Protein AF-A0A9W9BWX1-F1 (afdb_monomer_lite)

Sequence (83 aa):
MCQILAHEPKFREYLSWGHYPKESSVDERGVQPLDDTYVVQVVRQVNYGPLESKRYFLKTGSDMFVEVDEKWLIDANFAKLNA

Organism: NCBI:txid749621

pLDDT: mean 75.29, std 11.96, range [36.44, 89.06]

Secondary structure (DSSP, 8-state):
-----TTHHHHHHHHHHHTS-----B--S-PPPPTT--EEEEEEESTT-SEEEEEEEEEPTTS-EEEE-HHHHHHTTPPP---

Foldseek 3Di:
DDPPPPCVVVVVLVVVQVVDDDDADADPPQDDDDPPKDKDWDWDDDPPDDTPDIWIWIDDPPSDTHTYDPVSCVVNPDDDDDD

Structure (mmCIF, N/CA/C/O backbone):
data_AF-A0A9W9BWX1-F1
#
_entry.id   AF-A0A9W9BWX1-F1
#
loop_
_atom_site.group_PDB
_atom_site.id
_atom_site.type_symbol
_atom_site.label_atom_id
_atom_site.label_alt_id
_atom_site.label_comp_id
_atom_site.label_asym_id
_atom_site.label_entity_id
_atom_site.label_seq_id
_atom_site.pdbx_PDB_ins_code
_atom_site.Cartn_x
_atom_site.Cartn_y
_atom_site.Cartn_z
_atom_site.occupancy
_atom_site.B_iso_or_equiv
_atom_site.auth_seq_id
_atom_site.auth_comp_id
_atom_site.auth_asym_id
_atom_site.auth_atom_id
_atom_site.pdbx_PDB_model_num
ATOM 1 N N . MET A 1 1 ? -18.943 -19.959 -12.268 1.00 36.44 1 MET A N 1
ATOM 2 C CA . MET A 1 1 ? -17.593 -19.755 -12.834 1.00 36.44 1 MET A CA 1
ATOM 3 C C . MET A 1 1 ? -16.848 -18.896 -11.821 1.00 36.44 1 MET A C 1
ATOM 5 O O . MET A 1 1 ? -17.240 -17.753 -11.639 1.00 36.44 1 MET A O 1
ATOM 9 N N . CYS A 1 2 ? -15.935 -19.466 -11.032 1.00 45.28 2 CYS A N 1
ATOM 10 C CA . CYS A 1 2 ? -15.262 -18.719 -9.965 1.00 45.28 2 CYS A CA 1
ATOM 11 C C . CYS A 1 2 ? -14.279 -17.735 -10.607 1.00 45.28 2 CYS A C 1
ATOM 13 O O . CYS A 1 2 ? -13.326 -18.173 -11.247 1.00 45.28 2 CYS A O 1
ATOM 15 N N . GLN A 1 3 ? -14.524 -16.428 -10.477 1.00 52.62 3 GLN A N 1
ATOM 16 C CA . GLN A 1 3 ? -13.513 -15.423 -10.792 1.00 52.62 3 GLN A CA 1
ATOM 17 C C . GLN A 1 3 ? -12.390 -15.587 -9.772 1.00 52.62 3 GLN A C 1
ATOM 19 O O . GLN A 1 3 ? -12.464 -15.070 -8.662 1.00 52.62 3 GLN A O 1
ATOM 24 N N . ILE A 1 4 ? -11.365 -16.353 -10.136 1.00 53.38 4 ILE A N 1
ATOM 25 C CA . ILE A 1 4 ? -10.067 -16.244 -9.485 1.00 53.38 4 ILE A CA 1
ATOM 26 C C . ILE A 1 4 ? -9.635 -14.808 -9.768 1.00 53.38 4 ILE A C 1
ATOM 28 O O . ILE A 1 4 ? -9.303 -14.469 -10.904 1.00 53.38 4 ILE A O 1
ATOM 32 N N . LEU A 1 5 ? -9.753 -13.938 -8.766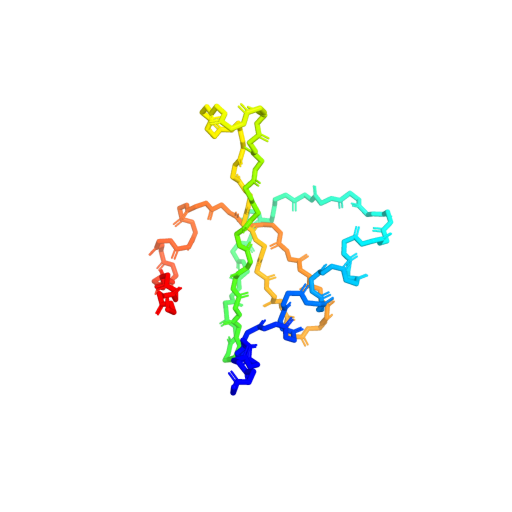 1.00 61.97 5 LEU A N 1
ATOM 33 C CA . LEU A 1 5 ? -9.243 -12.577 -8.826 1.00 61.97 5 LEU A CA 1
ATOM 34 C C . LEU A 1 5 ? -7.762 -12.713 -9.179 1.00 61.97 5 LEU A C 1
ATOM 36 O O . LEU A 1 5 ? -6.980 -13.181 -8.356 1.00 61.97 5 LEU A O 1
ATOM 40 N N . ALA A 1 6 ? -7.363 -12.346 -10.398 1.00 66.56 6 ALA A N 1
ATOM 41 C CA . ALA A 1 6 ? -5.988 -12.514 -10.885 1.00 66.56 6 ALA A CA 1
ATOM 42 C C . ALA A 1 6 ? -4.939 -11.843 -9.970 1.00 66.56 6 ALA A C 1
ATOM 44 O O . ALA A 1 6 ? -3.742 -12.104 -10.065 1.00 66.56 6 ALA A O 1
ATOM 45 N N . HIS A 1 7 ? -5.397 -10.972 -9.070 1.00 73.31 7 HIS A N 1
ATOM 46 C CA . HIS A 1 7 ? -4.602 -10.221 -8.111 1.00 73.31 7 HIS A CA 1
ATOM 47 C C . HIS A 1 7 ? -4.660 -10.775 -6.677 1.00 73.31 7 HIS A C 1
ATOM 49 O O . HIS A 1 7 ? -3.895 -10.307 -5.840 1.00 73.31 7 HIS A O 1
ATOM 55 N N . GLU A 1 8 ? -5.495 -11.780 -6.377 1.00 79.19 8 GLU A N 1
ATOM 56 C CA . GLU A 1 8 ? -5.543 -12.440 -5.057 1.00 79.19 8 GLU A CA 1
ATOM 57 C C . GLU A 1 8 ? -4.157 -12.904 -4.571 1.00 79.19 8 GLU A C 1
ATOM 59 O O . GLU A 1 8 ? -3.834 -12.643 -3.408 1.00 79.19 8 GLU A O 1
ATOM 64 N N . PRO A 1 9 ? -3.285 -13.497 -5.417 1.00 82.81 9 PRO A N 1
ATOM 6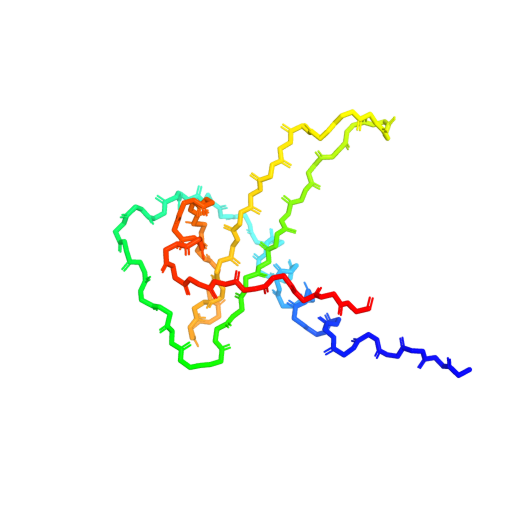5 C CA . PRO A 1 9 ? -1.948 -13.896 -4.980 1.00 82.81 9 PRO A CA 1
ATOM 66 C C . PRO A 1 9 ? -1.106 -12.724 -4.450 1.00 82.81 9 PRO A C 1
ATOM 68 O O . PRO A 1 9 ? -0.407 -12.883 -3.453 1.00 82.81 9 PRO A O 1
ATOM 71 N N . LYS A 1 10 ? -1.238 -11.529 -5.050 1.00 83.69 10 LYS A N 1
ATOM 72 C CA . LYS A 1 10 ? -0.526 -10.307 -4.629 1.00 83.69 10 LYS A CA 1
ATOM 73 C C . LYS A 1 10 ? -0.964 -9.856 -3.233 1.00 83.69 10 LYS A C 1
ATOM 75 O O . LYS A 1 10 ? -0.146 -9.515 -2.385 1.00 83.69 10 LYS A O 1
ATOM 80 N N . PHE A 1 11 ? -2.270 -9.902 -2.961 1.00 83.62 11 PHE A N 1
ATOM 81 C CA . PHE A 1 11 ? -2.798 -9.562 -1.637 1.00 83.62 11 PHE A CA 1
ATOM 82 C C . PHE A 1 11 ? -2.415 -10.595 -0.575 1.00 83.62 11 PHE A C 1
ATOM 84 O O . PHE A 1 11 ? -2.126 -10.218 0.558 1.00 83.62 11 PHE A O 1
ATOM 91 N N . ARG A 1 12 ? -2.375 -11.887 -0.924 1.00 85.25 12 ARG A N 1
ATOM 92 C CA . ARG A 1 12 ? -1.929 -12.942 0.000 1.00 85.25 12 ARG A CA 1
ATOM 93 C C . ARG A 1 12 ? -0.477 -12.753 0.421 1.00 85.25 12 ARG A C 1
ATOM 95 O O . ARG A 1 12 ? -0.183 -12.899 1.600 1.00 85.25 12 ARG A O 1
ATOM 102 N N . GLU A 1 13 ? 0.394 -12.381 -0.510 1.00 85.50 13 GLU A N 1
ATOM 103 C CA . GLU A 1 13 ? 1.798 -12.069 -0.224 1.00 85.50 13 GLU A CA 1
ATOM 104 C C . GLU A 1 13 ? 1.934 -10.882 0.742 1.00 85.50 13 GLU A C 1
ATOM 106 O O . GLU A 1 13 ? 2.637 -10.979 1.749 1.00 85.50 13 GLU A O 1
ATOM 111 N N . TYR A 1 14 ? 1.181 -9.803 0.503 1.00 85.81 14 TYR A N 1
ATOM 112 C CA . TYR A 1 14 ? 1.123 -8.659 1.416 1.00 85.81 14 TYR A CA 1
ATOM 113 C C . TYR A 1 14 ? 0.624 -9.039 2.815 1.00 85.81 14 TYR A C 1
ATOM 115 O O . TYR A 1 14 ? 1.216 -8.639 3.817 1.00 85.81 14 TYR A O 1
ATOM 123 N N . LEU A 1 15 ? -0.445 -9.835 2.904 1.00 85.31 15 LEU A N 1
ATOM 124 C CA . LEU A 1 15 ? -0.966 -10.305 4.188 1.00 85.31 15 LEU A CA 1
ATOM 125 C C . LEU A 1 15 ? 0.073 -11.161 4.919 1.00 85.31 15 LEU A C 1
ATOM 127 O O . LEU A 1 15 ? 0.315 -10.939 6.102 1.00 85.31 15 LEU A O 1
ATOM 131 N N . SE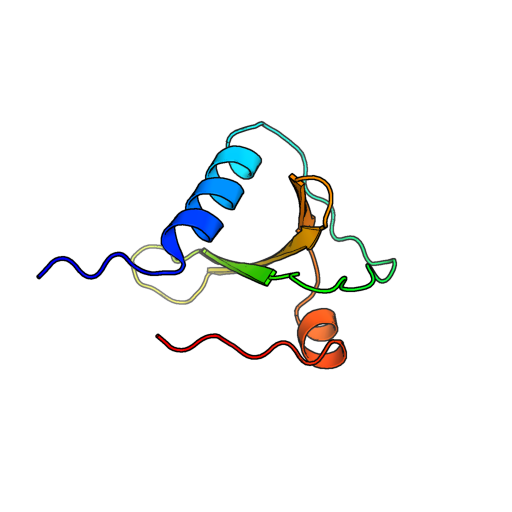R A 1 16 ? 0.729 -12.093 4.222 1.00 84.31 16 SER A N 1
ATOM 132 C CA . SER A 1 16 ? 1.806 -12.908 4.794 1.00 84.31 16 SER A CA 1
ATOM 133 C C . SER A 1 16 ? 2.955 -12.058 5.340 1.00 84.31 16 SER A C 1
ATOM 135 O O . SER A 1 16 ? 3.462 -12.364 6.418 1.00 84.31 16 SER A O 1
ATOM 137 N N . TRP A 1 17 ? 3.324 -10.974 4.654 1.00 83.50 17 TRP A N 1
ATOM 138 C CA . TRP A 1 17 ? 4.304 -10.009 5.156 1.00 83.50 17 TRP A CA 1
ATOM 139 C C . TRP A 1 17 ? 3.801 -9.250 6.396 1.00 83.50 17 TRP A C 1
ATOM 141 O O . TRP A 1 17 ? 4.508 -9.185 7.402 1.00 83.50 17 TRP A O 1
ATOM 151 N N . GLY A 1 18 ? 2.574 -8.721 6.358 1.00 77.56 18 GLY A N 1
ATOM 152 C CA . GLY A 1 18 ? 2.004 -7.892 7.428 1.00 77.56 18 GLY A CA 1
ATOM 153 C C . GLY A 1 18 ? 1.626 -8.652 8.705 1.00 77.56 18 GLY A C 1
ATOM 154 O O . GLY A 1 18 ? 1.476 -8.042 9.761 1.00 77.56 18 GLY A O 1
ATOM 155 N N . HIS A 1 19 ? 1.487 -9.980 8.638 1.00 72.12 19 HIS A N 1
ATOM 156 C CA . HIS A 1 19 ? 1.237 -10.833 9.805 1.00 72.12 19 HIS A CA 1
ATOM 157 C C . HIS A 1 19 ? 2.441 -10.941 10.754 1.00 72.12 19 HIS A C 1
ATOM 159 O O . HIS A 1 19 ? 2.270 -11.337 11.910 1.00 72.12 19 HIS A O 1
ATOM 165 N N . TYR A 1 20 ? 3.648 -10.596 10.298 1.00 64.06 20 TYR A N 1
ATOM 166 C CA . TYR A 1 20 ? 4.832 -10.569 11.146 1.00 64.06 20 TYR A CA 1
ATOM 167 C C . TYR A 1 20 ? 4.962 -9.187 11.812 1.00 64.06 20 TYR A C 1
ATOM 169 O O . TYR A 1 20 ? 4.964 -8.185 11.096 1.00 64.06 20 TYR A O 1
ATOM 177 N N . PRO A 1 21 ? 5.087 -9.084 13.152 1.00 55.59 21 PRO A N 1
ATOM 178 C CA . PRO A 1 21 ? 5.183 -7.793 13.827 1.00 55.59 21 PRO A CA 1
ATOM 179 C C . PRO A 1 21 ? 6.467 -7.076 13.398 1.00 55.59 21 PRO A C 1
ATOM 181 O O . PRO A 1 21 ? 7.571 -7.422 13.819 1.00 55.59 21 PRO A O 1
ATOM 184 N N . LYS A 1 22 ? 6.310 -6.081 12.526 1.00 62.19 22 LYS A N 1
ATOM 185 C CA . LYS A 1 22 ? 7.354 -5.158 12.090 1.00 62.19 22 LYS A CA 1
ATOM 186 C C . LYS A 1 22 ? 6.791 -3.747 12.122 1.00 62.19 22 LYS A C 1
ATOM 188 O O . LYS A 1 22 ? 5.702 -3.492 11.611 1.00 62.19 22 LYS A O 1
ATOM 193 N N . GLU A 1 23 ? 7.542 -2.837 12.726 1.00 58.22 23 GLU A N 1
ATOM 194 C CA . GLU A 1 23 ? 7.287 -1.410 12.580 1.00 58.22 23 GLU A CA 1
ATOM 195 C C . GLU A 1 23 ? 7.546 -1.027 11.118 1.00 58.22 23 GLU A C 1
ATOM 197 O O . GLU A 1 23 ? 8.619 -1.291 10.576 1.00 58.22 23 GLU A O 1
ATOM 202 N N . SER A 1 24 ? 6.538 -0.452 10.465 1.00 61.53 24 SER A N 1
ATOM 203 C CA . SER A 1 24 ? 6.692 0.166 9.148 1.00 61.53 24 SER A CA 1
ATOM 204 C C . SER A 1 24 ? 7.052 1.629 9.361 1.00 61.53 24 SER A C 1
ATOM 206 O O . SER A 1 24 ? 6.367 2.320 10.116 1.00 61.53 24 SER A O 1
ATOM 208 N N . SER A 1 25 ? 8.123 2.087 8.720 1.00 60.75 25 SER A N 1
ATOM 209 C CA . SER A 1 25 ? 8.472 3.504 8.619 1.00 60.75 25 SER A CA 1
ATOM 210 C C . SER A 1 25 ? 8.360 3.913 7.158 1.00 60.75 25 SER A C 1
ATOM 212 O O . SER A 1 25 ? 8.750 3.145 6.277 1.00 60.75 25 SER A O 1
ATOM 214 N N . VAL A 1 26 ? 7.818 5.106 6.913 1.00 62.81 26 VAL A N 1
ATOM 215 C CA . VAL A 1 26 ? 7.731 5.680 5.566 1.00 62.81 26 VAL A CA 1
ATOM 216 C C . VAL A 1 26 ? 9.153 5.907 5.069 1.00 62.81 26 VAL A C 1
ATOM 218 O O . VAL A 1 26 ? 9.913 6.646 5.698 1.00 62.81 26 VAL A O 1
ATOM 221 N N . ASP A 1 27 ? 9.524 5.260 3.967 1.00 66.44 27 ASP A N 1
ATOM 222 C CA . ASP A 1 27 ? 10.835 5.491 3.372 1.00 66.44 27 ASP A CA 1
ATOM 223 C C . ASP A 1 27 ? 10.750 6.699 2.436 1.00 66.44 27 ASP A C 1
ATOM 225 O O . ASP A 1 27 ? 10.286 6.628 1.298 1.00 66.44 27 ASP A O 1
ATOM 229 N N . GLU A 1 28 ? 11.172 7.850 2.955 1.00 58.56 28 GLU A N 1
ATOM 230 C CA . GLU A 1 28 ? 11.233 9.107 2.202 1.00 58.56 28 GLU A CA 1
ATOM 231 C C . GLU A 1 28 ? 12.398 9.119 1.195 1.00 58.56 28 GLU A C 1
ATOM 233 O O . GLU A 1 28 ? 12.490 10.010 0.346 1.00 58.56 28 GLU A O 1
ATOM 238 N N . ARG A 1 29 ? 13.310 8.136 1.266 1.00 57.69 29 ARG A N 1
ATOM 239 C CA . ARG A 1 29 ? 14.497 8.037 0.413 1.00 57.69 29 ARG A CA 1
ATOM 240 C C . ARG A 1 29 ? 14.169 7.267 -0.858 1.00 57.69 29 ARG A C 1
ATOM 242 O O . ARG A 1 29 ? 14.796 6.259 -1.154 1.00 57.69 29 ARG A O 1
ATOM 249 N N . GLY A 1 30 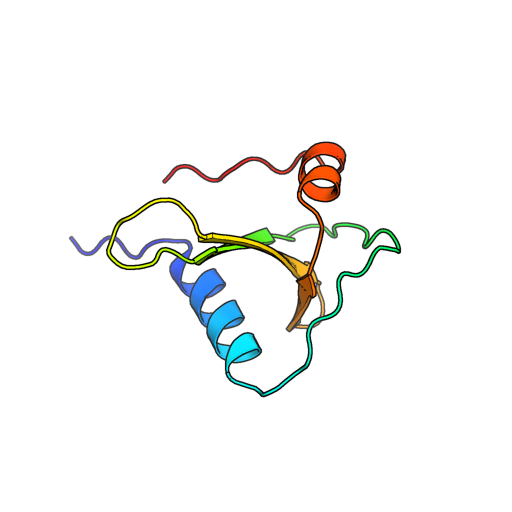? 13.219 7.803 -1.624 1.00 59.00 30 GLY A N 1
ATOM 250 C CA . GLY A 1 30 ? 12.995 7.495 -3.038 1.00 59.00 30 GLY A CA 1
ATOM 251 C C . GLY A 1 30 ? 13.325 6.057 -3.435 1.00 59.00 30 GLY A C 1
ATOM 252 O O . GLY A 1 30 ? 14.310 5.822 -4.137 1.00 59.00 30 GLY A O 1
ATOM 253 N N . VAL A 1 31 ? 12.515 5.096 -2.985 1.00 66.81 31 VAL A N 1
ATOM 254 C CA . VAL A 1 31 ? 12.608 3.720 -3.484 1.00 66.81 31 VAL A CA 1
ATOM 255 C C . VAL A 1 31 ? 12.401 3.768 -4.996 1.00 66.81 31 VAL A C 1
ATOM 257 O O . VAL A 1 31 ? 11.434 4.360 -5.460 1.00 66.81 31 VAL A O 1
ATOM 260 N N . GLN A 1 32 ? 13.316 3.200 -5.780 1.00 67.38 32 GLN A N 1
ATOM 261 C CA . GLN A 1 32 ? 13.135 3.131 -7.230 1.00 67.38 32 GLN A CA 1
ATOM 262 C C . GLN A 1 32 ? 12.240 1.932 -7.567 1.00 67.38 32 GLN A C 1
ATOM 264 O O . GLN A 1 32 ? 12.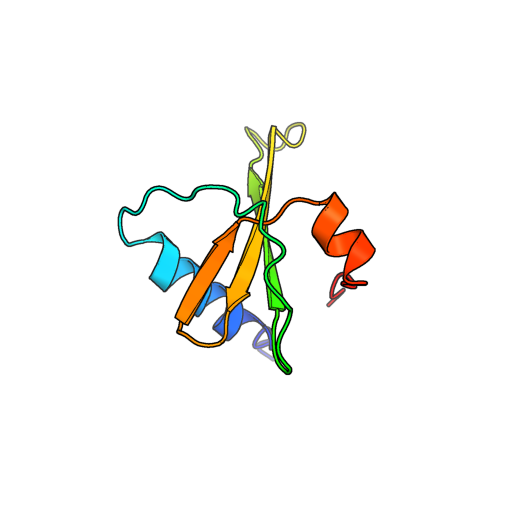528 0.821 -7.107 1.00 67.38 32 GLN A O 1
ATOM 269 N N . PRO A 1 33 ? 11.159 2.125 -8.342 1.00 63.56 33 PRO A N 1
ATOM 270 C CA . PRO A 1 33 ? 10.338 1.013 -8.790 1.00 63.56 33 PRO A CA 1
ATOM 271 C C . PRO A 1 33 ? 11.156 0.154 -9.763 1.00 63.56 33 PRO A C 1
ATOM 273 O O . PRO A 1 33 ? 11.747 0.665 -10.711 1.00 63.56 33 PRO A O 1
ATOM 276 N N . LEU A 1 34 ? 11.218 -1.151 -9.501 1.00 67.50 34 LEU A N 1
ATOM 277 C CA . LEU A 1 34 ? 11.780 -2.138 -10.427 1.00 67.50 34 LEU A CA 1
ATOM 278 C C . LEU A 1 34 ? 10.684 -2.624 -11.387 1.00 67.50 34 LEU A C 1
ATOM 280 O O . LEU A 1 34 ? 9.491 -2.496 -11.086 1.00 67.50 34 LEU A O 1
ATOM 284 N N . ASP A 1 35 ? 11.074 -3.226 -12.509 1.00 60.09 35 ASP A N 1
ATOM 285 C CA . ASP A 1 35 ? 10.142 -3.965 -13.363 1.00 60.09 35 ASP A CA 1
ATOM 286 C C . ASP A 1 35 ? 9.407 -5.039 -12.522 1.00 60.09 35 ASP A C 1
ATOM 288 O O . ASP A 1 35 ? 10.001 -5.650 -11.633 1.00 60.09 35 ASP A O 1
ATOM 292 N N . ASP A 1 36 ? 8.093 -5.197 -12.735 1.00 65.75 36 ASP A N 1
ATOM 293 C CA . ASP A 1 36 ? 7.162 -6.037 -11.945 1.00 65.75 36 ASP A CA 1
ATOM 294 C C . ASP A 1 36 ? 6.799 -5.557 -10.517 1.00 65.75 36 ASP A C 1
ATOM 296 O O . ASP A 1 36 ? 6.187 -6.296 -9.735 1.00 65.75 36 ASP A O 1
ATOM 300 N N . THR A 1 37 ? 7.073 -4.297 -10.161 1.00 80.12 37 THR A N 1
ATOM 301 C CA . THR A 1 37 ? 6.584 -3.734 -8.887 1.00 80.12 37 THR A CA 1
ATOM 302 C C . THR A 1 37 ? 5.083 -3.421 -8.897 1.00 80.12 37 THR A C 1
ATOM 304 O O . THR A 1 37 ? 4.497 -2.969 -9.881 1.00 80.12 37 THR A O 1
ATOM 307 N N . TYR A 1 38 ? 4.428 -3.668 -7.761 1.00 84.69 38 TYR A N 1
ATOM 308 C CA . TYR A 1 38 ? 3.034 -3.299 -7.527 1.00 84.69 38 TYR A CA 1
ATOM 309 C C . TYR A 1 38 ? 2.880 -2.645 -6.158 1.00 84.69 38 TYR A C 1
ATOM 311 O O . TYR A 1 38 ? 3.686 -2.856 -5.251 1.00 84.69 38 TYR A O 1
ATOM 319 N N . VAL A 1 39 ? 1.819 -1.856 -6.012 1.00 87.94 39 VAL A N 1
ATOM 320 C CA . VAL A 1 39 ? 1.506 -1.145 -4.774 1.00 87.94 39 VAL A CA 1
ATOM 321 C C . VAL A 1 39 ? 0.199 -1.673 -4.208 1.00 87.94 39 VAL A C 1
ATOM 323 O O . VAL A 1 39 ? -0.804 -1.782 -4.914 1.00 87.94 39 VAL A O 1
ATOM 326 N N . VAL A 1 40 ? 0.208 -1.982 -2.916 1.00 88.38 40 VAL A N 1
ATOM 327 C CA . VAL A 1 40 ? -0.984 -2.330 -2.149 1.00 88.38 40 VAL A CA 1
ATOM 328 C C . VAL A 1 40 ? -1.465 -1.091 -1.411 1.00 88.38 40 VAL A C 1
ATOM 330 O O . VAL A 1 40 ? -0.753 -0.523 -0.586 1.00 88.38 40 VAL A O 1
ATOM 333 N N . GLN A 1 41 ? -2.695 -0.678 -1.701 1.00 88.88 41 GLN A N 1
ATOM 334 C CA . GLN A 1 41 ? -3.378 0.364 -0.949 1.00 88.88 41 GLN A CA 1
ATOM 335 C C . GLN A 1 41 ? -4.170 -0.278 0.192 1.00 88.88 41 GLN A C 1
ATOM 337 O O . GLN A 1 41 ? -5.120 -1.026 -0.043 1.00 88.88 41 GLN A O 1
ATOM 342 N N . VAL A 1 42 ? -3.817 0.063 1.426 1.00 86.44 42 VAL A N 1
ATOM 343 C CA . VAL A 1 42 ? -4.567 -0.324 2.620 1.00 86.44 42 VAL A CA 1
ATOM 344 C C . VAL A 1 42 ? -5.441 0.836 3.047 1.00 86.44 42 VAL A C 1
ATOM 346 O O . VAL A 1 42 ? -4.976 1.959 3.236 1.00 86.44 42 VAL A O 1
ATOM 349 N N . VAL A 1 43 ? -6.726 0.548 3.202 1.00 86.62 43 VAL A N 1
ATOM 350 C CA . VAL A 1 43 ? -7.736 1.520 3.598 1.00 86.62 43 VAL A CA 1
ATOM 351 C C . VAL A 1 43 ? -8.361 1.069 4.904 1.00 86.62 43 VAL A C 1
ATOM 353 O O . VAL A 1 43 ? -8.890 -0.039 4.986 1.00 86.62 43 VAL A O 1
ATOM 356 N N . ARG A 1 44 ? -8.346 1.942 5.911 1.00 84.50 44 ARG A N 1
ATOM 357 C CA . ARG A 1 44 ? -9.108 1.742 7.142 1.00 84.50 44 ARG A CA 1
ATOM 358 C C . ARG A 1 44 ? -10.390 2.558 7.085 1.00 84.50 44 ARG A C 1
ATOM 360 O O . ARG A 1 44 ? -10.363 3.769 6.874 1.00 84.50 44 ARG A O 1
ATOM 367 N N . GLN A 1 45 ? -11.509 1.883 7.311 1.00 83.12 45 GLN A N 1
ATOM 368 C CA . GLN A 1 45 ? -12.817 2.495 7.521 1.00 83.12 45 GLN A CA 1
ATOM 369 C C . GLN A 1 45 ? -13.366 1.999 8.853 1.00 83.12 45 GLN A C 1
ATOM 371 O O . GLN A 1 45 ? -13.251 0.816 9.173 1.00 83.12 45 GLN A O 1
ATOM 376 N N . VAL A 1 46 ? -13.979 2.893 9.620 1.00 79.62 46 VAL A N 1
ATOM 377 C CA . VAL A 1 46 ? -14.687 2.531 10.850 1.00 79.62 46 VAL A CA 1
ATOM 378 C C . VAL A 1 46 ? -16.182 2.606 10.574 1.00 79.62 46 VAL A C 1
ATOM 380 O O . VAL A 1 46 ? -16.673 3.627 10.101 1.00 79.62 46 VAL A O 1
ATOM 383 N N . ASN A 1 47 ? -16.907 1.519 10.856 1.00 77.56 47 ASN A N 1
ATOM 384 C CA . ASN A 1 47 ? -18.372 1.449 10.772 1.00 77.56 47 ASN A CA 1
ATOM 385 C C . ASN A 1 47 ? -18.976 1.884 9.421 1.00 77.56 47 ASN A C 1
ATOM 387 O O . ASN A 1 47 ? -20.021 2.527 9.404 1.00 77.56 47 ASN A O 1
ATOM 391 N N . TYR A 1 48 ? -18.330 1.560 8.294 1.00 70.12 48 TYR A N 1
ATOM 392 C CA . TYR A 1 48 ? -18.754 2.001 6.948 1.00 70.12 48 TYR A CA 1
ATOM 393 C C . TYR A 1 48 ? -18.817 3.531 6.774 1.00 70.12 48 TYR A C 1
ATOM 395 O O . TYR A 1 48 ? -19.423 4.035 5.830 1.00 70.12 48 TYR A O 1
ATOM 403 N N . GLY A 1 49 ? -18.199 4.269 7.695 1.00 70.69 49 GLY A N 1
ATOM 404 C CA . GLY A 1 49 ? -18.125 5.717 7.686 1.00 70.69 49 GLY A CA 1
ATOM 405 C C . GLY A 1 49 ? -17.007 6.249 6.783 1.00 70.69 49 GLY A C 1
ATOM 406 O O . GLY A 1 49 ? -16.490 5.533 5.915 1.00 70.69 49 GLY A O 1
ATOM 407 N N . PRO A 1 50 ? -16.620 7.523 6.970 1.00 77.00 50 PRO A N 1
ATOM 408 C CA . PRO A 1 50 ? -15.539 8.119 6.205 1.00 77.00 50 PRO A CA 1
ATOM 409 C C . PRO A 1 50 ? -14.246 7.321 6.369 1.00 77.00 50 PRO A C 1
ATOM 411 O O . PRO A 1 50 ? -14.003 6.639 7.367 1.00 77.00 50 PRO A O 1
ATOM 414 N N . LEU A 1 51 ? -13.420 7.407 5.336 1.00 78.75 51 LEU A N 1
ATOM 415 C CA . LEU A 1 51 ? -12.115 6.784 5.318 1.00 78.75 51 LEU A CA 1
ATOM 416 C C . LEU A 1 51 ? -11.243 7.404 6.410 1.00 78.75 51 LEU A C 1
ATOM 418 O O . LEU A 1 51 ? -11.057 8.617 6.440 1.00 78.75 51 LEU A O 1
ATOM 422 N N . GLU A 1 52 ? -10.734 6.565 7.302 1.00 82.56 52 GLU A N 1
ATOM 423 C CA . GLU A 1 52 ? -9.960 7.010 8.456 1.00 82.56 52 GLU A CA 1
ATOM 424 C C . GLU A 1 52 ? -8.474 7.105 8.108 1.00 82.56 52 GLU A C 1
ATOM 426 O O . GLU A 1 52 ? -7.813 8.082 8.448 1.00 82.56 52 GLU A O 1
ATOM 431 N N . SER A 1 53 ? -7.952 6.112 7.384 1.00 83.25 53 SER A N 1
ATOM 432 C CA . SER A 1 53 ? -6.570 6.132 6.912 1.00 83.25 53 SER A CA 1
ATOM 433 C C . SER A 1 53 ? -6.397 5.422 5.575 1.00 83.25 53 SER A C 1
ATOM 435 O O . SER A 1 53 ? -7.103 4.464 5.242 1.00 83.25 53 SER A O 1
ATOM 437 N N . LYS A 1 54 ? -5.451 5.938 4.792 1.00 87.94 54 LYS A N 1
ATOM 438 C CA . LYS A 1 54 ? -4.905 5.329 3.579 1.00 87.94 54 LYS A CA 1
ATOM 439 C C . LYS A 1 54 ? -3.414 5.170 3.799 1.00 87.94 54 LYS A C 1
ATOM 441 O O . LYS A 1 54 ? -2.760 6.125 4.207 1.00 87.94 54 LYS A O 1
ATOM 446 N N . ARG A 1 55 ? -2.900 3.980 3.527 1.00 89.06 55 ARG A N 1
ATOM 447 C CA . ARG A 1 55 ? -1.465 3.694 3.524 1.00 89.06 55 ARG A CA 1
ATOM 448 C C . ARG A 1 55 ? -1.129 2.936 2.256 1.00 89.06 55 ARG A C 1
ATOM 450 O O . ARG A 1 55 ? -1.934 2.124 1.795 1.00 89.06 55 ARG A O 1
ATOM 457 N N . TYR A 1 56 ? 0.040 3.211 1.703 1.00 88.56 56 TYR A N 1
ATOM 458 C CA . TYR A 1 56 ? 0.478 2.635 0.443 1.00 88.56 56 TYR A CA 1
ATOM 459 C C . TYR A 1 56 ? 1.755 1.849 0.664 1.00 88.56 56 TYR A C 1
ATOM 461 O O . TYR A 1 56 ? 2.694 2.348 1.273 1.00 88.56 56 TYR A O 1
ATOM 469 N N . PHE A 1 57 ? 1.778 0.619 0.166 1.00 88.38 57 PHE A N 1
ATOM 470 C CA . PHE A 1 57 ? 2.883 -0.304 0.365 1.00 88.38 57 PHE A CA 1
ATOM 471 C C . PHE A 1 57 ? 3.392 -0.792 -0.982 1.00 88.38 57 PHE A C 1
ATOM 473 O O . PHE A 1 57 ? 2.697 -1.523 -1.687 1.00 88.38 57 PHE A O 1
ATOM 480 N N . LEU A 1 58 ? 4.601 -0.384 -1.344 1.00 87.50 58 LEU A N 1
ATOM 481 C CA . LEU A 1 58 ? 5.284 -0.820 -2.551 1.00 87.50 58 LEU A CA 1
ATOM 482 C C . LEU A 1 58 ? 5.932 -2.183 -2.308 1.00 87.50 58 LEU A C 1
ATOM 484 O O . LEU A 1 58 ? 6.747 -2.324 -1.394 1.00 87.50 58 LEU A O 1
ATOM 488 N N . LYS A 1 59 ? 5.623 -3.175 -3.148 1.00 84.81 59 LYS A N 1
ATOM 489 C CA . LYS A 1 59 ? 6.402 -4.414 -3.209 1.00 84.81 59 LYS A CA 1
ATOM 490 C C . LYS A 1 59 ? 7.759 -4.098 -3.820 1.00 84.81 59 LYS A C 1
ATOM 492 O O . LYS A 1 59 ? 7.831 -3.654 -4.959 1.00 84.81 59 LYS A O 1
ATOM 497 N N . THR A 1 60 ? 8.823 -4.371 -3.081 1.00 77.19 60 THR A N 1
ATOM 498 C CA . THR A 1 60 ? 10.195 -4.366 -3.599 1.00 77.19 60 THR A CA 1
ATOM 499 C C . THR A 1 60 ? 10.600 -5.794 -3.979 1.00 77.19 60 THR A C 1
ATOM 501 O O . THR A 1 60 ? 10.019 -6.770 -3.487 1.00 77.19 60 THR A O 1
ATOM 504 N N . GLY A 1 61 ? 11.572 -5.945 -4.885 1.00 69.31 61 GLY A N 1
ATOM 505 C CA . GLY A 1 61 ? 11.959 -7.246 -5.456 1.00 69.31 61 GLY A CA 1
ATOM 506 C C . GLY A 1 61 ? 12.363 -8.327 -4.438 1.00 69.31 61 GLY A C 1
ATOM 507 O O . GLY A 1 61 ? 12.376 -9.502 -4.778 1.00 69.31 61 GLY A O 1
ATOM 508 N N . SER A 1 62 ? 12.637 -7.965 -3.184 1.00 66.94 62 SER A N 1
ATOM 509 C CA . SER A 1 62 ? 13.143 -8.835 -2.114 1.00 66.94 62 SER A CA 1
ATOM 510 C C . SER A 1 62 ? 12.092 -9.180 -1.046 1.00 66.94 62 SER A C 1
ATOM 512 O O . SER A 1 62 ? 12.371 -9.096 0.145 1.00 66.94 62 SER A O 1
ATOM 514 N N . ASP A 1 63 ? 10.867 -9.530 -1.457 1.00 68.25 63 ASP A N 1
ATOM 515 C CA . ASP A 1 63 ? 9.761 -9.949 -0.554 1.00 68.25 63 ASP A CA 1
ATOM 516 C C . ASP A 1 63 ? 9.436 -9.002 0.608 1.00 68.25 63 ASP A C 1
ATOM 518 O O . ASP A 1 63 ? 8.780 -9.358 1.588 1.00 68.25 63 ASP A O 1
ATOM 522 N N . MET A 1 64 ? 9.857 -7.750 0.464 1.00 77.56 64 MET A N 1
ATOM 523 C CA . MET A 1 64 ? 9.609 -6.689 1.417 1.00 77.56 64 MET A CA 1
ATOM 524 C C . MET A 1 64 ? 8.649 -5.681 0.817 1.00 77.56 64 MET A C 1
ATOM 526 O O . MET A 1 64 ? 8.778 -5.278 -0.344 1.00 77.56 64 MET A O 1
ATOM 530 N N . PHE A 1 65 ? 7.713 -5.249 1.650 1.00 84.12 65 PHE A N 1
ATOM 531 C CA . PHE A 1 65 ? 6.880 -4.101 1.366 1.00 84.12 65 PHE A CA 1
ATOM 532 C C . PHE A 1 65 ? 7.438 -2.890 2.100 1.00 84.12 65 PHE A C 1
ATOM 534 O O . PHE A 1 65 ? 7.822 -2.986 3.267 1.00 84.12 65 PHE A O 1
ATOM 541 N N . VAL A 1 66 ? 7.496 -1.766 1.396 1.00 84.94 66 VAL A N 1
ATOM 542 C CA . VAL A 1 66 ? 7.937 -0.482 1.939 1.00 84.94 66 VAL A CA 1
ATOM 543 C C . VAL A 1 66 ? 6.775 0.485 1.864 1.00 84.94 66 VAL A C 1
ATOM 545 O O . VAL A 1 66 ? 6.089 0.560 0.845 1.00 84.94 66 VAL A O 1
ATOM 548 N N . GLU A 1 67 ? 6.532 1.202 2.952 1.00 86.44 67 GLU A N 1
ATOM 549 C CA . GLU A 1 67 ? 5.510 2.233 2.968 1.00 86.44 67 GLU A CA 1
ATOM 550 C C . GLU A 1 67 ? 5.987 3.469 2.211 1.00 86.44 67 GLU A C 1
ATOM 552 O O . GLU A 1 67 ? 7.075 3.987 2.468 1.00 86.44 67 GLU A O 1
ATOM 557 N N . VAL A 1 68 ? 5.155 3.925 1.279 1.00 85.50 68 VAL A N 1
ATOM 558 C CA . VAL A 1 68 ? 5.415 5.075 0.412 1.00 85.50 68 VAL A CA 1
ATOM 559 C C . VAL A 1 68 ? 4.294 6.100 0.546 1.00 85.50 68 VAL A C 1
ATOM 561 O O . VAL A 1 68 ? 3.156 5.763 0.878 1.00 85.50 68 VAL A O 1
ATOM 564 N N . ASP A 1 69 ? 4.616 7.363 0.281 1.00 86.31 69 ASP A N 1
ATOM 565 C CA . ASP A 1 69 ? 3.631 8.444 0.291 1.00 86.31 69 ASP A CA 1
ATOM 566 C C . ASP A 1 69 ? 2.767 8.457 -0.986 1.00 86.31 69 ASP A C 1
ATOM 568 O O . ASP A 1 69 ? 3.182 7.999 -2.054 1.00 86.31 69 ASP A O 1
ATOM 572 N N . GLU A 1 70 ? 1.568 9.038 -0.901 1.00 85.50 70 GLU A N 1
ATOM 573 C CA . GLU A 1 70 ? 0.684 9.218 -2.061 1.00 85.50 70 GLU A CA 1
ATOM 574 C C . GLU A 1 70 ? 1.342 10.056 -3.163 1.00 85.50 70 GLU A C 1
ATOM 576 O O . GLU A 1 70 ? 1.235 9.733 -4.347 1.00 85.50 70 GLU A O 1
ATOM 581 N N . LYS A 1 71 ? 2.075 11.107 -2.786 1.00 85.12 71 LYS A N 1
ATOM 582 C CA . LYS A 1 71 ? 2.809 11.959 -3.723 1.00 85.12 71 LYS A CA 1
ATOM 583 C C . LYS A 1 71 ? 3.840 11.158 -4.511 1.00 85.12 71 LYS A C 1
ATOM 585 O O . LYS A 1 71 ? 4.003 11.407 -5.702 1.00 85.12 71 LYS A O 1
ATOM 590 N N . TRP A 1 72 ? 4.501 10.196 -3.865 1.00 85.38 72 TRP A N 1
ATOM 591 C CA . TRP A 1 72 ? 5.479 9.330 -4.521 1.00 85.38 72 TRP A CA 1
ATOM 592 C C . TRP A 1 72 ? 4.818 8.452 -5.590 1.00 85.38 72 TRP A C 1
ATOM 594 O O . TRP A 1 72 ? 5.355 8.314 -6.682 1.00 85.38 72 TRP A O 1
ATOM 604 N N . LEU A 1 73 ? 3.613 7.931 -5.331 1.00 83.38 73 LEU A N 1
ATOM 605 C CA . LEU A 1 73 ? 2.866 7.140 -6.319 1.00 83.38 73 LEU A CA 1
ATOM 606 C C . LEU A 1 73 ? 2.498 7.938 -7.565 1.00 83.38 73 LEU A C 1
ATOM 608 O O . LEU A 1 73 ? 2.542 7.407 -8.675 1.00 83.38 73 LEU A O 1
ATOM 612 N N . ILE A 1 74 ? 2.111 9.198 -7.364 1.00 84.38 74 ILE A N 1
ATOM 613 C CA . ILE A 1 74 ? 1.752 10.114 -8.447 1.00 84.38 74 ILE A CA 1
ATOM 614 C C . ILE A 1 74 ? 2.994 10.433 -9.284 1.00 84.38 74 ILE A C 1
ATOM 616 O O . ILE A 1 74 ? 2.929 10.383 -10.510 1.00 84.38 74 ILE A O 1
ATOM 620 N N . ASP A 1 75 ? 4.122 10.716 -8.629 1.00 85.06 75 ASP A N 1
ATOM 621 C CA . ASP A 1 75 ? 5.400 11.007 -9.289 1.00 85.06 75 ASP A CA 1
ATOM 622 C C . ASP A 1 75 ? 5.929 9.795 -10.077 1.00 85.06 75 ASP A C 1
ATOM 624 O O . ASP A 1 75 ? 6.329 9.921 -11.232 1.00 85.06 75 ASP A O 1
ATOM 628 N N . ALA A 1 76 ? 5.809 8.596 -9.500 1.00 82.31 76 ALA A N 1
ATOM 629 C CA . ALA A 1 76 ? 6.166 7.330 -10.138 1.00 82.31 76 ALA A CA 1
ATOM 630 C C . ALA A 1 76 ? 5.115 6.819 -11.151 1.00 82.31 76 ALA A C 1
ATOM 632 O O . ALA A 1 76 ? 5.268 5.725 -11.695 1.00 82.31 76 ALA A O 1
ATOM 633 N N . ASN A 1 77 ? 4.064 7.600 -11.431 1.00 84.25 77 ASN A N 1
ATOM 634 C CA . ASN A 1 77 ? 3.027 7.323 -12.431 1.00 84.25 77 ASN A CA 1
ATOM 635 C C . ASN A 1 77 ? 2.294 5.976 -12.241 1.00 84.25 77 ASN A C 1
ATOM 637 O O . ASN A 1 77 ? 1.971 5.274 -13.205 1.00 84.25 77 ASN A O 1
ATOM 641 N N . PHE A 1 78 ? 2.009 5.598 -10.991 1.00 83.62 78 PHE A N 1
ATOM 642 C CA . PHE A 1 78 ? 1.210 4.405 -10.708 1.00 83.62 78 PHE A CA 1
ATOM 643 C C . PHE A 1 78 ? -0.260 4.624 -11.082 1.00 83.62 78 PHE A C 1
ATOM 645 O O . PHE A 1 78 ? -0.917 5.553 -10.612 1.00 83.62 78 PHE A O 1
ATOM 652 N N . ALA A 1 79 ? -0.811 3.709 -11.879 1.00 81.00 79 ALA A N 1
ATOM 653 C CA . ALA A 1 79 ? -2.229 3.687 -12.209 1.00 81.00 79 ALA A CA 1
ATOM 654 C C . ALA A 1 79 ? -2.984 2.698 -11.316 1.00 81.00 79 ALA A C 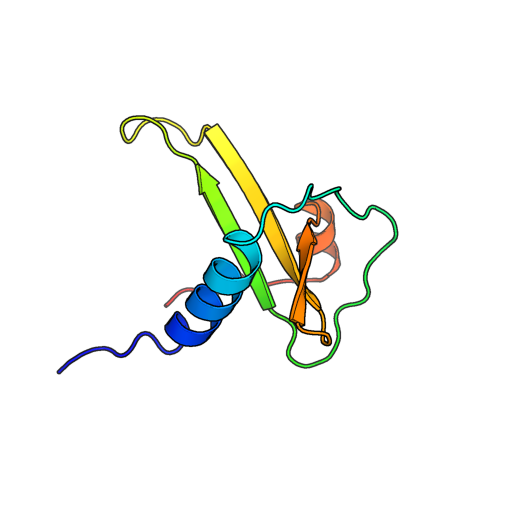1
ATOM 656 O O . ALA A 1 79 ? -2.556 1.560 -11.103 1.00 81.00 79 ALA A O 1
ATOM 657 N N . LYS A 1 80 ? -4.156 3.113 -10.826 1.00 79.81 80 LYS A N 1
ATOM 658 C CA . LYS A 1 80 ? -5.051 2.210 -10.104 1.00 79.81 80 LYS A CA 1
ATOM 659 C C . LYS A 1 80 ? -5.547 1.123 -11.057 1.00 79.81 80 LYS A C 1
ATOM 661 O O . LYS A 1 80 ? -6.165 1.420 -12.078 1.00 79.81 80 LYS A O 1
ATOM 666 N N . LEU A 1 81 ? -5.322 -0.133 -10.689 1.00 74.94 81 LEU A N 1
ATOM 667 C CA . LEU A 1 81 ? -5.913 -1.269 -11.383 1.00 74.94 81 LEU A CA 1
ATOM 668 C C . LEU A 1 81 ? -7.414 -1.300 -11.064 1.00 74.94 81 LEU A C 1
ATOM 670 O O . LEU A 1 81 ? -7.808 -1.593 -9.935 1.00 74.94 81 LEU A O 1
ATOM 674 N N . ASN A 1 82 ? -8.245 -0.943 -12.043 1.00 60.03 82 ASN A N 1
ATOM 675 C CA . ASN A 1 82 ? -9.686 -1.166 -11.981 1.00 60.03 82 ASN A CA 1
ATOM 676 C C . ASN A 1 82 ? -9.945 -2.562 -12.562 1.00 60.03 82 ASN A C 1
ATOM 678 O O . ASN A 1 82 ? -9.659 -2.784 -13.739 1.00 60.03 82 ASN A O 1
ATOM 682 N N . ALA A 1 83 ? -10.405 -3.492 -11.726 1.00 55.06 83 ALA A N 1
ATOM 683 C CA . ALA A 1 83 ? -10.876 -4.813 -12.142 1.00 55.06 83 ALA A CA 1
ATOM 684 C C . ALA A 1 83 ? -12.398 -4.797 -12.302 1.00 55.06 83 ALA A C 1
ATOM 686 O O . ALA A 1 83 ? -13.054 -4.134 -11.463 1.00 55.06 83 ALA A O 1
#

Radius of gyration: 13.76 Å; chains: 1; bounding box: 33×32×27 Å